Protein AF-A0A6J5JY16-F1 (afdb_monomer)

Organism: NCBI:txid95486

Sequence (143 aa):
MALQIPVASLVNTVDSRYYAPTYTNASITLDRYYPPAAKLVASRQWNWVPNNGNPASGYPISGTSQIILSQCYQDPAVATAIHDLLNSHYTSNSFASIIHGNGFDTVPSNYQIAITNDFLSNAKGFNLDIDNAAVCSGMVIGR

Secondary structure (DSSP, 8-state):
-----GGG-EEETTTTEEE---HHHHHGGGGG-----SHHHHTSGGGGS----S-SSS-SS---------S--SSHHHHHHHHHHHHHHHH-HHHHHHHHHTT--PPPHHHHHHHIIIIIS-TTS-S-STT-HHHHTT--S--

Structure (mmCIF, N/CA/C/O backbone):
data_AF-A0A6J5JY16-F1
#
_entry.id   AF-A0A6J5JY16-F1
#
loop_
_atom_site.group_PDB
_atom_site.id
_atom_site.type_symbol
_atom_site.label_atom_id
_atom_site.label_alt_id
_atom_site.label_comp_id
_atom_site.label_asym_id
_atom_site.label_entity_id
_atom_site.label_seq_id
_atom_site.pdbx_PDB_ins_code
_atom_site.Cartn_x
_atom_site.Cartn_y
_atom_site.Cartn_z
_atom_site.occupancy
_atom_site.B_iso_or_equiv
_atom_site.auth_seq_id
_atom_site.auth_comp_id
_atom_site.auth_asym_id
_atom_site.auth_atom_id
_atom_site.pdbx_PDB_model_num
ATOM 1 N N . MET A 1 1 ? 26.632 5.558 -1.164 1.00 38.88 1 MET A N 1
ATOM 2 C CA . MET A 1 1 ? 25.932 5.447 -2.460 1.00 38.88 1 MET A CA 1
ATOM 3 C C . MET A 1 1 ? 26.330 4.105 -3.058 1.00 38.88 1 MET A C 1
ATOM 5 O O . MET A 1 1 ? 27.481 3.959 -3.447 1.00 38.88 1 MET A O 1
ATOM 9 N N . ALA A 1 2 ? 25.473 3.087 -2.989 1.00 44.69 2 ALA A N 1
ATOM 10 C CA . ALA A 1 2 ? 25.788 1.793 -3.592 1.00 44.69 2 ALA A CA 1
ATOM 11 C C . ALA A 1 2 ? 25.658 1.925 -5.118 1.00 44.69 2 ALA A C 1
ATOM 13 O O . ALA A 1 2 ? 24.623 2.383 -5.600 1.00 44.69 2 ALA A O 1
ATOM 14 N N . LEU A 1 3 ? 26.706 1.573 -5.871 1.00 47.88 3 LEU A N 1
ATOM 15 C CA . LEU A 1 3 ? 26.608 1.401 -7.320 1.00 47.88 3 LEU A CA 1
ATOM 16 C C . LEU A 1 3 ? 25.649 0.235 -7.572 1.00 47.88 3 LEU A C 1
ATOM 18 O O . LEU A 1 3 ? 26.013 -0.924 -7.375 1.00 47.88 3 LEU A O 1
ATOM 22 N N . GLN A 1 4 ? 24.416 0.533 -7.970 1.00 53.53 4 GLN A N 1
ATOM 23 C CA . GLN A 1 4 ? 23.470 -0.497 -8.367 1.00 53.53 4 GLN A CA 1
ATOM 24 C C . GLN A 1 4 ? 23.946 -1.104 -9.690 1.00 53.53 4 GLN A C 1
ATOM 26 O O . GLN A 1 4 ? 23.998 -0.438 -10.722 1.00 53.53 4 GLN A O 1
ATOM 31 N N . ILE A 1 5 ? 24.393 -2.356 -9.620 1.00 48.56 5 ILE A N 1
ATOM 32 C CA . ILE A 1 5 ? 25.134 -3.012 -10.694 1.00 48.56 5 ILE A CA 1
ATOM 33 C C . ILE A 1 5 ? 24.188 -3.336 -11.872 1.00 48.56 5 ILE A C 1
ATOM 35 O O . ILE A 1 5 ? 23.134 -3.933 -11.646 1.00 48.56 5 ILE A O 1
ATOM 39 N N . PRO A 1 6 ? 24.571 -3.056 -13.136 1.00 57.03 6 PRO A N 1
ATOM 40 C CA . PRO A 1 6 ? 23.812 -3.439 -14.337 1.00 57.03 6 PRO A CA 1
ATOM 41 C C . PRO A 1 6 ? 23.611 -4.956 -14.539 1.00 57.03 6 PRO A C 1
ATOM 43 O O . PRO A 1 6 ? 22.891 -5.345 -15.456 1.00 57.03 6 PRO A O 1
ATOM 46 N N . VAL A 1 7 ? 24.193 -5.807 -13.685 1.00 63.41 7 VAL A N 1
ATOM 47 C CA . VAL A 1 7 ? 24.257 -7.280 -13.796 1.00 63.41 7 VAL A CA 1
ATOM 48 C C . VAL A 1 7 ? 22.888 -7.977 -13.736 1.00 63.41 7 VAL A C 1
ATOM 50 O O . VAL A 1 7 ? 22.783 -9.122 -14.157 1.00 63.41 7 VAL A O 1
ATOM 53 N N . ALA A 1 8 ? 21.828 -7.295 -13.297 1.00 81.31 8 ALA A N 1
ATOM 54 C CA . ALA A 1 8 ? 20.467 -7.842 -13.280 1.00 81.31 8 ALA A CA 1
ATOM 5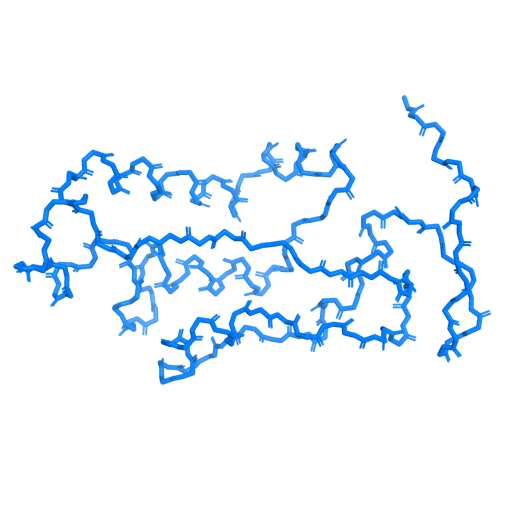5 C C . ALA A 1 8 ? 19.479 -7.070 -14.175 1.00 81.31 8 ALA A C 1
ATOM 57 O O . ALA A 1 8 ? 18.271 -7.189 -13.997 1.00 81.31 8 ALA A O 1
ATOM 58 N N . SER A 1 9 ? 19.960 -6.251 -15.118 1.00 92.00 9 SER A N 1
ATOM 59 C CA . SER A 1 9 ? 19.050 -5.545 -16.029 1.00 92.00 9 SER A CA 1
ATOM 60 C C . SER A 1 9 ? 18.369 -6.522 -16.985 1.00 92.00 9 SER A C 1
ATOM 62 O O . SER A 1 9 ? 19.029 -7.380 -17.569 1.00 92.00 9 SER A O 1
ATOM 64 N N . LEU A 1 10 ? 17.064 -6.361 -17.187 1.00 92.44 10 LEU A N 1
ATOM 65 C CA . LEU A 1 10 ? 16.272 -7.191 -18.094 1.00 92.44 10 LEU A CA 1
ATOM 66 C C . LEU A 1 10 ? 15.652 -6.336 -19.195 1.00 92.44 10 LEU A C 1
ATOM 68 O O . LEU A 1 10 ? 15.356 -5.158 -18.986 1.00 92.44 10 LEU A O 1
ATOM 72 N N . VAL A 1 11 ? 15.444 -6.942 -20.364 1.00 93.50 11 VAL A N 1
ATOM 73 C CA . VAL A 1 11 ? 14.683 -6.315 -21.445 1.00 93.50 11 VAL A CA 1
ATOM 74 C C . VAL A 1 11 ? 13.192 -6.464 -21.163 1.00 93.50 11 VAL A C 1
ATOM 76 O O . VAL A 1 11 ? 12.701 -7.572 -20.940 1.00 93.50 11 VAL A O 1
ATOM 79 N N . ASN A 1 12 ? 12.464 -5.355 -21.169 1.00 93.75 12 ASN A N 1
ATOM 80 C CA . ASN A 1 12 ? 11.016 -5.403 -21.234 1.00 93.75 12 ASN A CA 1
ATOM 81 C C . ASN A 1 12 ? 10.614 -5.685 -22.686 1.00 93.75 12 ASN A C 1
ATOM 83 O O . ASN A 1 12 ? 10.945 -4.939 -23.604 1.00 93.75 12 ASN A O 1
ATOM 87 N N . THR A 1 13 ? 9.940 -6.809 -22.908 1.00 93.56 13 THR A N 1
ATOM 88 C CA . THR A 1 13 ? 9.581 -7.282 -24.250 1.00 93.56 13 THR A CA 1
ATOM 89 C C . THR A 1 13 ? 8.454 -6.475 -24.892 1.00 93.56 13 THR A C 1
ATOM 91 O O . THR A 1 13 ? 8.275 -6.566 -26.104 1.00 93.56 13 THR A O 1
ATOM 94 N N . VAL A 1 14 ? 7.719 -5.669 -24.117 1.00 93.00 14 VAL A N 1
ATOM 95 C CA . VAL A 1 14 ? 6.630 -4.823 -24.621 1.00 93.00 14 VAL A CA 1
ATOM 96 C C . VAL A 1 14 ? 7.169 -3.548 -25.269 1.00 93.00 14 VAL A C 1
ATOM 98 O O . VAL A 1 14 ? 6.681 -3.154 -26.326 1.00 93.00 14 VAL A O 1
ATOM 101 N N . ASP A 1 15 ? 8.188 -2.918 -24.679 1.00 94.56 15 ASP A N 1
ATOM 102 C CA . ASP A 1 15 ? 8.768 -1.660 -25.179 1.00 94.56 15 ASP A CA 1
ATOM 103 C C . ASP A 1 15 ? 10.200 -1.795 -25.729 1.00 94.56 15 ASP A C 1
ATOM 105 O O . ASP A 1 15 ? 10.762 -0.825 -26.244 1.00 94.56 15 ASP A O 1
ATOM 109 N N . SER A 1 16 ? 10.777 -2.999 -25.667 1.00 94.94 16 SER A N 1
ATOM 110 C CA . SER A 1 16 ? 12.128 -3.335 -26.135 1.00 94.94 16 SER A CA 1
ATOM 111 C C . SER A 1 16 ? 13.257 -2.556 -25.444 1.00 94.94 16 SER A C 1
ATOM 113 O O . SER A 1 16 ? 14.324 -2.362 -26.035 1.00 94.94 16 SER A O 1
ATOM 115 N N . ARG A 1 17 ? 13.060 -2.103 -24.198 1.00 93.69 17 ARG A N 1
ATOM 116 C CA . ARG A 1 17 ? 14.072 -1.356 -23.428 1.00 93.69 17 ARG A CA 1
ATOM 117 C C . ARG A 1 17 ? 14.663 -2.176 -22.287 1.00 93.69 17 ARG A C 1
ATOM 119 O O . ARG A 1 17 ? 13.987 -2.986 -21.661 1.00 93.69 17 ARG A O 1
ATOM 126 N N . TYR A 1 18 ? 15.942 -1.934 -21.996 1.00 93.56 18 TYR A N 1
ATOM 127 C CA . TYR A 1 18 ? 16.604 -2.486 -20.816 1.00 93.56 18 TYR A CA 1
ATOM 128 C C . TYR A 1 18 ? 16.276 -1.660 -19.577 1.00 93.56 18 TYR A C 1
ATOM 130 O O . TYR A 1 18 ? 16.439 -0.439 -19.572 1.00 93.56 18 TYR A O 1
ATOM 138 N N . TYR A 1 19 ? 15.898 -2.351 -18.508 1.00 93.62 19 TYR A N 1
ATOM 139 C CA . TYR A 1 19 ? 15.641 -1.765 -17.202 1.00 93.62 19 TYR A CA 1
ATOM 140 C C . TYR A 1 19 ? 16.506 -2.449 -16.151 1.00 93.62 19 TYR A C 1
ATOM 142 O O . TYR A 1 19 ? 16.527 -3.674 -16.064 1.00 93.62 19 TYR A O 1
ATOM 150 N N . ALA A 1 20 ? 17.188 -1.661 -15.322 1.00 92.56 20 ALA A N 1
ATOM 151 C CA . ALA A 1 20 ? 17.785 -2.159 -14.086 1.00 92.56 20 ALA A CA 1
ATOM 152 C C . ALA A 1 20 ? 16.681 -2.420 -13.039 1.00 92.56 20 ALA A C 1
ATOM 154 O O . ALA A 1 20 ? 15.668 -1.711 -13.061 1.00 92.56 20 ALA A O 1
ATOM 155 N N . PRO A 1 21 ? 16.866 -3.361 -12.093 1.00 91.69 21 PRO A N 1
ATOM 156 C CA . PRO A 1 21 ? 15.891 -3.676 -11.043 1.00 91.69 21 PRO A CA 1
ATOM 157 C C . PRO A 1 21 ? 15.887 -2.621 -9.922 1.00 91.69 21 PRO A C 1
ATOM 159 O O . PRO A 1 21 ? 16.134 -2.920 -8.757 1.00 91.69 21 PRO A O 1
ATOM 162 N N . THR A 1 22 ? 15.695 -1.349 -10.265 1.00 92.69 22 THR A N 1
ATOM 163 C CA . THR A 1 22 ? 15.481 -0.280 -9.280 1.00 92.69 22 THR A CA 1
ATOM 164 C C . THR A 1 22 ? 14.037 -0.337 -8.789 1.00 92.69 22 THR A C 1
ATOM 166 O O . THR A 1 22 ? 13.149 -0.734 -9.548 1.00 92.69 22 THR A O 1
ATOM 169 N N . TYR A 1 23 ? 13.782 0.097 -7.550 1.00 92.12 23 TYR A N 1
ATOM 170 C CA . TYR A 1 23 ? 12.415 0.158 -7.023 1.00 92.12 23 TYR A CA 1
ATOM 171 C C . TYR A 1 23 ? 11.504 0.988 -7.942 1.00 92.12 23 TYR A C 1
ATOM 173 O O . TYR A 1 23 ? 10.419 0.536 -8.285 1.00 92.12 23 TYR A O 1
ATOM 181 N N . THR A 1 24 ? 12.006 2.120 -8.457 1.00 92.88 24 THR A N 1
ATOM 182 C CA . THR A 1 24 ? 11.284 2.986 -9.399 1.00 92.88 24 THR A CA 1
ATOM 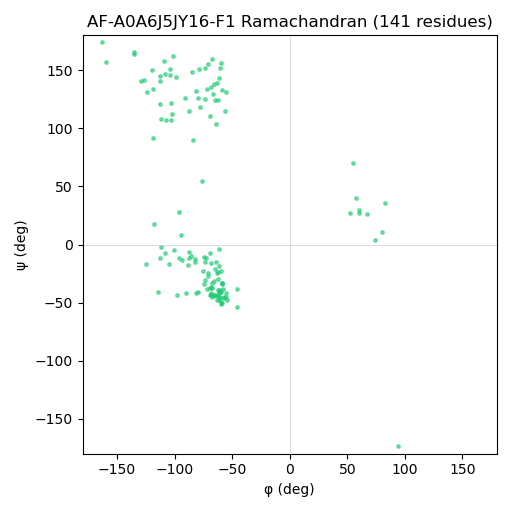183 C C . THR A 1 24 ? 10.929 2.254 -10.690 1.00 92.88 24 THR A C 1
ATOM 185 O O . THR A 1 24 ? 9.802 2.341 -11.158 1.00 92.88 24 THR A O 1
ATOM 188 N N . ASN A 1 25 ? 11.858 1.495 -11.282 1.00 93.06 25 ASN A N 1
ATOM 189 C CA . ASN A 1 25 ? 11.562 0.763 -12.515 1.00 93.06 25 ASN A CA 1
ATOM 190 C C . ASN A 1 25 ? 10.549 -0.364 -12.282 1.00 93.06 25 ASN A C 1
ATOM 192 O O . ASN A 1 25 ? 9.769 -0.667 -13.183 1.00 93.06 25 ASN A O 1
ATOM 196 N N . ALA A 1 26 ? 10.573 -0.995 -11.106 1.00 91.19 26 ALA A N 1
ATOM 197 C CA . ALA A 1 26 ? 9.651 -2.066 -10.746 1.00 91.19 26 ALA A CA 1
ATOM 198 C C . ALA A 1 26 ? 8.231 -1.550 -10.439 1.00 91.19 26 ALA A C 1
ATOM 200 O O . ALA A 1 26 ? 7.262 -2.263 -10.714 1.00 91.19 26 ALA A O 1
ATOM 201 N N . SER A 1 27 ? 8.095 -0.326 -9.917 1.00 91.62 27 SER A N 1
ATOM 202 C CA . SER A 1 27 ? 6.813 0.253 -9.495 1.00 91.62 27 SER A CA 1
ATOM 203 C C . SER A 1 27 ? 6.047 0.999 -10.591 1.00 91.62 27 SER A C 1
ATOM 205 O O . SER A 1 27 ? 4.832 1.119 -10.463 1.00 91.62 27 SER A O 1
ATOM 207 N N . ILE A 1 28 ? 6.682 1.391 -11.708 1.00 90.31 28 ILE A N 1
ATOM 208 C CA . ILE A 1 28 ? 6.032 2.078 -12.856 1.00 90.31 28 ILE A CA 1
ATOM 209 C C . ILE A 1 28 ? 4.708 1.426 -13.281 1.00 90.31 28 ILE A C 1
ATOM 211 O O . ILE A 1 28 ? 3.753 2.097 -13.668 1.00 90.31 28 ILE A O 1
ATOM 215 N N . THR A 1 29 ? 4.634 0.096 -13.247 1.00 84.69 29 THR A N 1
ATOM 216 C CA . THR A 1 29 ? 3.428 -0.615 -13.674 1.00 84.69 29 THR A CA 1
ATOM 217 C C . THR A 1 29 ? 2.250 -0.452 -12.722 1.00 84.69 29 THR A C 1
ATOM 219 O O . THR A 1 29 ? 1.111 -0.620 -13.156 1.00 84.69 29 THR A O 1
ATOM 222 N N . LEU A 1 30 ? 2.499 -0.155 -11.445 1.00 86.94 30 LEU A N 1
ATOM 223 C CA . LEU A 1 30 ? 1.468 -0.075 -10.413 1.00 86.94 30 LEU A CA 1
ATOM 224 C C . LEU A 1 30 ? 0.572 1.156 -10.594 1.00 86.94 30 LEU A C 1
ATOM 226 O O . LEU A 1 30 ? -0.610 1.081 -10.269 1.00 86.94 30 LEU A O 1
ATOM 230 N N . ASP A 1 31 ? 1.079 2.227 -11.210 1.00 82.38 31 ASP A N 1
ATOM 231 C CA . ASP A 1 31 ? 0.337 3.475 -11.456 1.00 82.38 31 ASP A CA 1
ATOM 232 C C . ASP A 1 31 ? -0.898 3.298 -12.355 1.00 82.38 31 ASP A C 1
ATOM 234 O O . ASP A 1 31 ? -1.798 4.138 -12.370 1.00 82.38 31 ASP A O 1
ATOM 238 N N . ARG A 1 32 ? -0.966 2.198 -13.114 1.00 84.44 32 ARG A N 1
ATOM 239 C CA . ARG A 1 32 ? -2.111 1.874 -13.982 1.00 84.44 32 ARG A CA 1
ATOM 240 C C . ARG A 1 32 ? -3.233 1.137 -13.255 1.00 84.44 32 ARG A C 1
ATOM 242 O O . ARG A 1 32 ? -4.302 0.946 -13.835 1.00 84.44 32 ARG A O 1
ATOM 249 N N . TYR A 1 33 ? -2.995 0.698 -12.023 1.00 89.00 33 TYR A N 1
ATOM 250 C CA . TYR A 1 33 ? -3.974 -0.025 -11.225 1.00 89.00 33 TYR A CA 1
ATOM 251 C C . TYR A 1 33 ? -4.663 0.925 -10.249 1.00 89.00 33 TYR A C 1
ATOM 253 O O . TYR A 1 33 ? -4.059 1.839 -9.686 1.00 89.00 33 TYR A O 1
ATOM 261 N N . TYR A 1 34 ? -5.948 0.675 -10.020 1.00 92.94 34 TYR A N 1
ATOM 262 C CA . TYR A 1 34 ? -6.764 1.451 -9.094 1.00 92.94 34 TYR A CA 1
ATOM 263 C C . TYR A 1 34 ? -7.156 0.594 -7.893 1.00 92.94 34 TYR A C 1
ATOM 265 O O . TYR A 1 34 ? -7.468 -0.585 -8.084 1.00 92.94 34 TYR A O 1
ATOM 273 N N . PRO A 1 35 ? -7.162 1.162 -6.675 1.00 95.19 35 PRO A N 1
ATOM 274 C CA . PRO A 1 35 ? -7.691 0.468 -5.513 1.00 95.19 35 PRO A CA 1
ATOM 275 C C . PRO A 1 35 ? -9.215 0.280 -5.638 1.00 95.19 35 PRO A C 1
ATOM 277 O O . PRO A 1 35 ? -9.876 1.014 -6.386 1.00 95.19 35 PRO A O 1
ATOM 280 N N . PRO A 1 36 ? -9.806 -0.669 -4.893 1.00 96.44 36 PRO A N 1
ATOM 281 C CA . PRO A 1 36 ? -11.254 -0.837 -4.832 1.00 96.44 36 PRO A CA 1
ATOM 282 C C . PRO A 1 36 ? -11.967 0.457 -4.419 1.00 96.44 36 PRO A C 1
ATOM 284 O O . PRO A 1 36 ? -11.615 1.081 -3.427 1.00 96.44 36 PRO A O 1
ATOM 287 N N . ALA A 1 37 ? -13.001 0.853 -5.166 1.00 94.81 37 ALA A N 1
ATOM 288 C CA . ALA A 1 37 ? -13.729 2.105 -4.919 1.00 94.81 37 ALA A CA 1
ATOM 289 C C . ALA A 1 37 ? -15.142 1.910 -4.335 1.00 94.81 37 ALA A C 1
ATOM 291 O O . ALA A 1 37 ? -15.810 2.884 -3.991 1.00 94.81 37 ALA A O 1
ATOM 292 N N . ALA A 1 38 ? -15.617 0.665 -4.244 1.00 96.94 38 ALA A N 1
ATOM 293 C CA . ALA A 1 38 ? -16.966 0.329 -3.797 1.00 96.94 38 ALA A CA 1
ATOM 294 C C . ALA A 1 38 ? -16.926 -0.739 -2.705 1.00 96.94 38 ALA A C 1
ATOM 296 O O . ALA A 1 38 ? -16.179 -1.709 -2.834 1.00 96.94 38 ALA A O 1
ATOM 297 N N . LYS A 1 39 ? -17.794 -0.612 -1.691 1.00 96.38 39 LYS A N 1
ATOM 298 C CA . LYS A 1 39 ? -17.828 -1.483 -0.504 1.00 96.38 39 LYS A CA 1
ATOM 299 C C . LYS A 1 39 ? -17.734 -2.971 -0.839 1.00 96.38 39 LYS A C 1
ATOM 301 O O . LYS A 1 39 ? -16.838 -3.648 -0.364 1.00 96.38 39 LYS A O 1
ATOM 306 N N . LEU A 1 40 ? -18.611 -3.468 -1.715 1.00 97.00 40 LEU A N 1
ATOM 307 C CA . LEU A 1 40 ? -18.651 -4.890 -2.083 1.00 97.00 40 LEU A CA 1
ATOM 308 C C . LEU A 1 40 ? -17.326 -5.395 -2.681 1.00 97.00 40 LEU A C 1
ATOM 310 O O . LEU A 1 40 ? -16.960 -6.555 -2.499 1.00 97.00 40 LEU A O 1
ATOM 314 N N . VAL A 1 41 ? -16.624 -4.531 -3.415 1.00 97.12 41 VAL A N 1
ATOM 315 C CA . VAL A 1 41 ? -15.337 -4.844 -4.043 1.00 97.12 41 VAL A CA 1
ATOM 316 C C . VAL A 1 41 ? -14.211 -4.720 -3.015 1.00 97.12 41 VAL A C 1
ATOM 318 O O . VAL A 1 41 ? -13.359 -5.601 -2.966 1.00 97.12 41 VAL A O 1
ATOM 321 N N . ALA A 1 42 ? -14.242 -3.691 -2.165 1.00 97.56 42 ALA A N 1
ATOM 322 C CA . ALA A 1 42 ? -13.267 -3.443 -1.102 1.00 97.56 42 ALA A CA 1
ATOM 323 C C . ALA A 1 42 ? -13.293 -4.516 -0.000 1.00 97.56 42 ALA A C 1
ATOM 325 O O . ALA A 1 42 ? -12.248 -4.864 0.540 1.00 97.56 42 ALA A O 1
ATOM 326 N N . SER A 1 43 ? -14.454 -5.113 0.286 1.00 97.06 43 SER A N 1
ATOM 327 C CA . SER A 1 43 ? -14.587 -6.205 1.264 1.00 97.06 43 SER A CA 1
ATOM 328 C C . SER A 1 43 ? -13.937 -7.527 0.826 1.00 97.06 43 SER A C 1
ATOM 330 O O . SER A 1 43 ? -13.901 -8.475 1.605 1.00 97.0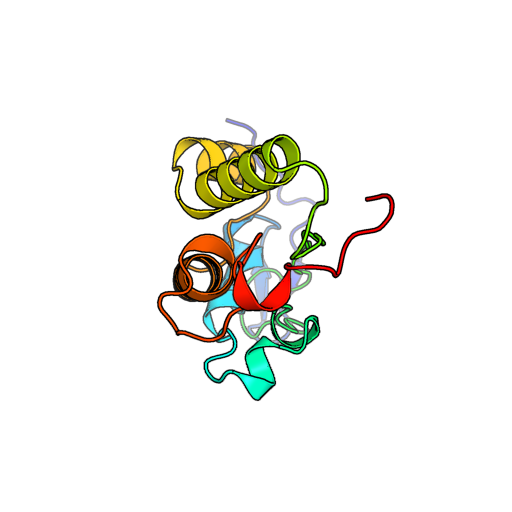6 43 SER A O 1
ATOM 332 N N . ARG A 1 44 ? -13.451 -7.630 -0.416 1.00 96.50 44 ARG A N 1
ATOM 333 C CA . ARG A 1 44 ? -12.766 -8.820 -0.937 1.00 96.50 44 ARG A CA 1
ATOM 334 C C . ARG A 1 44 ? -11.262 -8.569 -0.935 1.00 96.50 44 ARG A C 1
ATOM 336 O O . ARG A 1 44 ? -10.776 -7.756 -1.718 1.00 96.50 44 ARG A O 1
ATOM 343 N N . GLN A 1 45 ? -10.522 -9.289 -0.093 1.00 95.06 45 GLN A N 1
ATOM 344 C CA . GLN A 1 45 ? -9.104 -9.012 0.174 1.00 95.06 45 GLN A CA 1
ATOM 345 C C . GLN A 1 45 ? -8.237 -9.056 -1.093 1.00 95.06 45 GLN A C 1
ATOM 347 O O . GLN A 1 45 ? -7.358 -8.221 -1.272 1.00 95.06 45 GLN A O 1
ATOM 352 N N . TRP A 1 46 ? -8.513 -9.982 -2.014 1.00 94.31 46 TRP A N 1
ATOM 353 C CA . TRP A 1 46 ? -7.747 -10.117 -3.257 1.00 94.31 46 TRP A CA 1
ATOM 354 C C . TRP A 1 46 ? -7.874 -8.913 -4.199 1.00 94.31 46 TRP A C 1
ATOM 356 O O . TRP A 1 46 ? -6.993 -8.707 -5.026 1.00 94.31 46 TRP A O 1
ATOM 366 N N . ASN A 1 47 ? -8.920 -8.089 -4.072 1.00 95.81 47 ASN A N 1
ATOM 367 C CA . ASN A 1 47 ? -9.069 -6.887 -4.897 1.00 95.81 47 ASN A CA 1
ATOM 368 C C . ASN A 1 47 ? -8.113 -5.754 -4.485 1.00 95.81 47 ASN A C 1
ATOM 370 O O . ASN A 1 47 ? -7.989 -4.776 -5.217 1.00 95.81 47 ASN A O 1
ATOM 374 N N . TRP A 1 48 ? -7.437 -5.877 -3.339 1.00 95.62 48 TRP A N 1
ATOM 375 C CA . TRP A 1 48 ? -6.394 -4.946 -2.899 1.00 95.62 48 TRP A CA 1
ATOM 376 C C . TRP A 1 48 ? -5.003 -5.298 -3.430 1.00 95.62 48 TRP A C 1
ATOM 378 O O . TRP A 1 48 ? -4.065 -4.529 -3.234 1.00 95.62 48 TRP A O 1
ATOM 388 N N . VAL A 1 49 ? -4.857 -6.443 -4.104 1.00 93.38 49 VAL A N 1
ATOM 389 C CA . VAL A 1 49 ? -3.588 -6.888 -4.684 1.00 93.38 49 VAL A CA 1
ATOM 390 C C . VAL A 1 49 ? -3.622 -6.639 -6.195 1.00 93.38 49 VAL A C 1
ATOM 392 O O . VAL A 1 49 ? -4.325 -7.355 -6.913 1.00 93.38 49 VAL A O 1
ATOM 395 N N . PRO A 1 50 ? -2.892 -5.636 -6.717 1.00 89.06 50 PRO A N 1
ATOM 396 C CA . PRO A 1 50 ? -2.854 -5.387 -8.152 1.00 89.06 50 PRO A CA 1
ATOM 397 C C . PRO A 1 50 ? -2.161 -6.547 -8.875 1.00 89.06 50 PRO A C 1
ATOM 399 O O . PRO A 1 50 ? -1.051 -6.943 -8.521 1.00 89.06 50 PRO A O 1
ATOM 402 N N . ASN A 1 51 ? -2.807 -7.081 -9.913 1.00 81.94 51 ASN A N 1
ATOM 403 C CA . ASN A 1 51 ? -2.214 -8.098 -10.779 1.00 81.94 51 ASN A CA 1
ATOM 404 C C . ASN A 1 51 ? -1.350 -7.427 -11.854 1.00 81.94 51 ASN A C 1
ATOM 406 O O . ASN A 1 51 ? -1.840 -7.091 -12.933 1.00 81.94 51 ASN A O 1
ATOM 410 N N . ASN A 1 52 ? -0.075 -7.224 -11.540 1.00 75.25 52 ASN A N 1
ATOM 411 C CA . ASN A 1 52 ? 0.883 -6.456 -12.332 1.00 75.25 52 ASN A CA 1
ATOM 412 C C . ASN A 1 52 ? 1.766 -7.301 -13.272 1.00 75.25 52 ASN A C 1
ATOM 414 O O . ASN A 1 52 ? 2.895 -6.918 -13.575 1.00 75.25 52 ASN A O 1
ATOM 418 N N . GLY A 1 53 ? 1.270 -8.452 -13.734 1.00 73.06 53 GLY A N 1
ATOM 419 C CA . GLY A 1 53 ? 1.987 -9.271 -14.713 1.00 73.06 53 GLY A CA 1
ATOM 420 C C . GLY A 1 53 ? 2.188 -8.546 -16.052 1.00 73.06 53 GLY A C 1
ATOM 421 O O . GLY A 1 53 ? 1.266 -7.911 -16.555 1.00 73.06 53 GLY A O 1
ATOM 422 N N . ASN A 1 54 ? 3.378 -8.691 -16.649 1.00 78.94 54 ASN A N 1
ATOM 423 C CA . ASN A 1 54 ? 3.760 -8.150 -17.964 1.00 78.94 54 ASN A CA 1
ATOM 424 C C . ASN A 1 54 ? 3.567 -6.626 -18.105 1.00 78.94 54 ASN A C 1
ATOM 426 O O . ASN A 1 54 ? 2.697 -6.167 -18.855 1.00 78.94 54 ASN A O 1
ATOM 430 N N . PRO A 1 55 ? 4.387 -5.820 -17.412 1.00 88.62 55 PRO A N 1
ATOM 431 C CA . PRO A 1 55 ? 4.260 -4.371 -17.442 1.00 88.62 55 PRO A CA 1
ATOM 432 C C . PRO A 1 55 ? 4.567 -3.813 -18.838 1.00 88.62 55 PRO A C 1
ATOM 434 O O . PRO A 1 55 ? 5.543 -4.205 -19.472 1.00 88.62 55 PRO A O 1
ATOM 437 N N . ALA A 1 56 ? 3.777 -2.844 -19.312 1.00 91.00 56 ALA A N 1
ATOM 438 C CA . ALA A 1 56 ? 3.986 -2.246 -20.639 1.00 91.00 56 ALA A CA 1
ATOM 439 C C . ALA A 1 56 ? 5.268 -1.398 -20.755 1.00 91.00 56 ALA A C 1
ATOM 441 O O . ALA A 1 56 ? 5.668 -1.040 -21.857 1.00 91.00 56 ALA A O 1
ATOM 442 N N . SER A 1 57 ? 5.854 -1.031 -19.616 1.00 92.94 57 SER A N 1
ATOM 443 C CA . SER A 1 57 ? 7.124 -0.319 -19.481 1.00 92.94 57 SER A CA 1
ATOM 444 C C . SER A 1 57 ? 7.672 -0.532 -18.072 1.00 92.94 57 SER A C 1
ATOM 446 O O . SER A 1 57 ? 6.894 -0.772 -17.145 1.00 92.94 57 SER A O 1
ATOM 448 N N . GLY A 1 58 ? 8.980 -0.372 -17.886 1.00 92.44 58 GLY A N 1
ATOM 449 C CA . GLY A 1 58 ? 9.638 -0.607 -16.598 1.00 92.44 58 GLY A CA 1
ATOM 450 C C . GLY A 1 58 ? 10.208 -2.018 -16.478 1.00 92.44 58 GLY A C 1
ATOM 451 O O . GLY A 1 58 ? 10.218 -2.788 -17.441 1.00 92.44 58 GLY A O 1
ATOM 452 N N . TYR A 1 59 ? 10.709 -2.354 -15.291 1.00 92.94 59 TYR A N 1
ATOM 453 C CA . TYR A 1 59 ? 11.372 -3.631 -15.050 1.00 92.94 59 TYR A CA 1
ATOM 454 C C . TYR A 1 59 ? 10.374 -4.796 -15.202 1.00 92.94 59 TYR A C 1
ATOM 456 O O . TYR A 1 59 ? 9.342 -4.792 -14.533 1.00 92.94 59 TYR A O 1
ATOM 464 N N . PRO A 1 60 ? 10.650 -5.795 -16.065 1.00 91.88 60 PRO A N 1
ATOM 465 C CA . PRO A 1 60 ? 9.652 -6.781 -16.494 1.00 91.88 60 PRO A CA 1
ATOM 466 C C . PRO A 1 60 ? 9.274 -7.822 -15.432 1.00 91.88 60 PRO A C 1
ATOM 468 O O . PRO A 1 60 ? 8.309 -8.557 -15.625 1.00 91.88 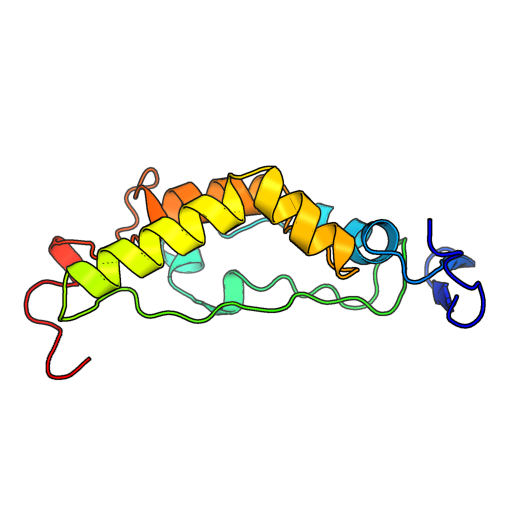60 PRO A O 1
ATOM 471 N N . ILE A 1 61 ? 10.017 -7.904 -14.325 1.00 90.00 61 ILE A N 1
ATOM 472 C CA . ILE A 1 61 ? 9.731 -8.809 -13.208 1.00 90.00 61 ILE A CA 1
ATOM 473 C C . ILE A 1 61 ? 9.485 -7.967 -11.960 1.00 90.00 61 ILE A C 1
ATOM 475 O O . ILE A 1 61 ? 10.416 -7.635 -11.229 1.00 90.00 61 ILE A O 1
ATOM 479 N N . SER A 1 62 ? 8.230 -7.611 -11.712 1.00 88.75 62 SER A N 1
ATOM 480 C CA . SER A 1 62 ? 7.832 -6.861 -10.523 1.00 88.75 62 SER A CA 1
ATOM 481 C C . SER A 1 62 ? 6.573 -7.441 -9.893 1.00 88.75 62 SER A C 1
ATOM 483 O O . SER A 1 62 ? 5.839 -8.215 -10.507 1.00 88.75 62 SER A O 1
ATOM 485 N N . GLY A 1 63 ? 6.311 -7.067 -8.647 1.00 89.50 63 GLY A N 1
ATOM 486 C CA . GLY A 1 63 ? 5.183 -7.550 -7.863 1.00 89.50 63 GLY A CA 1
ATOM 487 C C . GLY A 1 63 ? 4.921 -6.645 -6.671 1.00 89.50 63 GLY A C 1
ATOM 488 O O . GLY A 1 63 ? 5.696 -5.731 -6.389 1.00 89.50 63 GLY A O 1
ATOM 489 N N . THR A 1 64 ? 3.844 -6.932 -5.951 1.00 91.81 64 THR A N 1
ATOM 490 C CA . THR A 1 64 ? 3.614 -6.366 -4.619 1.00 91.81 64 THR A CA 1
ATOM 491 C C . THR A 1 64 ? 3.895 -7.422 -3.554 1.00 91.81 64 THR A C 1
ATOM 493 O O . THR A 1 64 ? 3.729 -8.618 -3.799 1.00 91.81 64 THR A O 1
ATOM 496 N N . SER A 1 65 ? 4.308 -6.974 -2.370 1.00 93.12 65 SER A N 1
ATOM 497 C CA . SER A 1 65 ? 4.286 -7.771 -1.140 1.00 93.12 65 SER A CA 1
ATOM 498 C C . SER A 1 65 ? 3.114 -7.305 -0.282 1.00 93.12 65 SER A C 1
ATOM 500 O O . SER A 1 65 ? 2.769 -6.122 -0.303 1.00 93.12 65 SER A O 1
ATOM 502 N N . GLN A 1 66 ? 2.487 -8.220 0.453 1.00 94.62 66 GLN A N 1
ATOM 503 C CA . GLN A 1 66 ? 1.238 -7.956 1.165 1.00 94.62 66 GLN A CA 1
ATOM 504 C C . GLN A 1 66 ? 1.450 -7.990 2.677 1.00 94.62 66 GLN A C 1
ATOM 506 O O . GLN A 1 66 ? 2.210 -8.803 3.198 1.00 94.62 66 GLN A O 1
ATOM 511 N N . ILE A 1 67 ? 0.716 -7.128 3.375 1.00 95.75 67 ILE A N 1
ATOM 512 C CA . ILE A 1 67 ? 0.535 -7.179 4.824 1.00 95.75 67 ILE A CA 1
ATOM 513 C C . ILE A 1 67 ? -0.862 -7.757 5.065 1.00 95.75 67 ILE A C 1
ATOM 515 O O . ILE A 1 67 ? -1.847 -7.224 4.559 1.00 95.75 67 ILE A O 1
ATOM 519 N N . ILE A 1 68 ? -0.947 -8.867 5.800 1.00 96.06 68 ILE A N 1
ATOM 520 C CA . ILE A 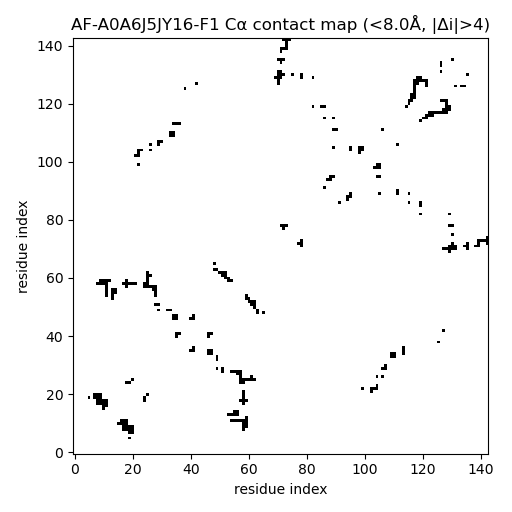1 68 ? -2.214 -9.541 6.111 1.00 96.06 68 ILE A CA 1
ATOM 521 C C . ILE A 1 68 ? -2.464 -9.410 7.610 1.00 96.06 68 ILE A C 1
ATOM 523 O O . ILE A 1 68 ? -1.645 -9.846 8.417 1.00 96.06 68 ILE A O 1
ATOM 527 N N . LEU A 1 69 ? -3.593 -8.803 7.968 1.00 95.62 69 LEU A N 1
ATOM 528 C CA . LEU A 1 69 ? -3.955 -8.460 9.343 1.00 95.62 69 LEU A CA 1
ATOM 529 C C . LEU A 1 69 ? -5.414 -8.824 9.628 1.00 95.62 69 LEU A C 1
ATOM 531 O O . LEU A 1 69 ? -6.195 -9.091 8.712 1.00 95.62 69 LEU A O 1
ATOM 535 N N . SER A 1 70 ? -5.767 -8.840 10.912 1.00 95.12 70 SER A N 1
ATOM 536 C CA . SER A 1 70 ? -7.161 -8.932 11.343 1.00 95.12 70 SER A CA 1
ATOM 537 C C . SER A 1 70 ? -7.782 -7.538 11.362 1.00 95.12 70 SER A C 1
ATOM 539 O O . SER A 1 70 ? -7.099 -6.562 11.655 1.00 95.12 70 SER A O 1
ATOM 541 N N . GLN A 1 71 ? -9.085 -7.446 11.098 1.00 95.62 71 GLN A N 1
ATOM 542 C CA . GLN A 1 71 ? -9.835 -6.223 11.384 1.00 95.62 71 GLN A CA 1
ATOM 543 C C . GLN A 1 71 ? -10.091 -6.074 12.890 1.00 95.62 71 GLN A C 1
ATOM 545 O O . GLN A 1 71 ? -10.096 -4.965 13.404 1.00 95.62 71 GLN A O 1
ATOM 550 N N . CYS A 1 72 ? -10.284 -7.190 13.596 1.00 95.06 72 CYS A N 1
ATOM 551 C CA . CYS A 1 72 ? -10.678 -7.205 15.001 1.00 95.06 72 CYS A CA 1
ATOM 552 C C . CYS A 1 72 ? -9.613 -7.894 15.852 1.00 95.06 72 CYS A C 1
ATOM 554 O O . CYS A 1 72 ? -9.154 -8.990 15.507 1.00 95.06 72 CYS A O 1
ATOM 556 N N . TYR A 1 73 ? -9.269 -7.264 16.969 1.00 93.12 73 TYR A N 1
ATOM 557 C CA . TYR A 1 73 ? -8.351 -7.779 17.980 1.00 93.12 73 TYR A CA 1
ATOM 558 C C . TYR A 1 73 ? -9.057 -7.738 19.336 1.00 93.12 73 TYR A C 1
ATOM 560 O O . TYR A 1 73 ? -9.815 -6.811 19.608 1.00 93.12 73 TYR A O 1
ATOM 568 N N . GLN A 1 74 ? -8.848 -8.750 20.175 1.00 90.88 74 GLN A N 1
ATOM 569 C CA . GLN A 1 74 ? -9.458 -8.824 21.503 1.00 90.88 74 GLN A CA 1
ATOM 570 C C . GLN A 1 74 ? -8.817 -7.810 22.446 1.00 90.88 74 GLN A C 1
ATOM 572 O O . GLN A 1 74 ? -9.501 -7.224 23.283 1.00 90.88 74 GLN A O 1
ATOM 577 N N . ASP A 1 75 ? -7.5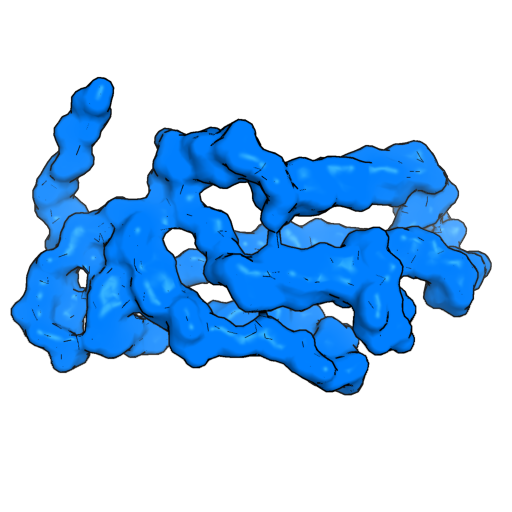00 -7.642 22.328 1.00 92.31 75 ASP A N 1
ATOM 578 C CA . ASP A 1 75 ? -6.751 -6.657 23.090 1.00 92.31 75 ASP A CA 1
ATOM 579 C C . ASP A 1 75 ? -6.748 -5.306 22.346 1.00 92.31 75 ASP A C 1
ATOM 581 O O . ASP A 1 75 ? -6.142 -5.199 21.270 1.00 92.31 75 ASP A O 1
ATOM 585 N N . PRO A 1 76 ? -7.374 -4.254 22.906 1.00 90.62 76 PRO A N 1
ATOM 586 C CA . PRO A 1 76 ? -7.399 -2.933 22.282 1.00 90.62 76 PRO A CA 1
ATOM 587 C C . PRO A 1 76 ? -6.002 -2.303 22.157 1.00 90.62 76 PRO A C 1
ATOM 589 O O . PRO A 1 76 ? -5.771 -1.483 21.262 1.00 90.62 76 PRO A O 1
ATOM 592 N N . ALA A 1 77 ? -5.039 -2.688 23.003 1.00 95.81 77 ALA A N 1
ATOM 593 C CA . ALA A 1 77 ? -3.657 -2.231 22.870 1.00 95.81 77 ALA A CA 1
ATOM 594 C C . ALA A 1 77 ? -3.000 -2.797 21.602 1.00 95.81 77 ALA A C 1
ATOM 596 O O . ALA A 1 77 ? -2.260 -2.086 20.920 1.00 95.81 77 ALA A O 1
ATOM 597 N N . VAL A 1 78 ? -3.310 -4.049 21.243 1.00 96.38 78 VAL A N 1
ATOM 598 C CA . VAL A 1 78 ? -2.845 -4.659 19.988 1.00 96.38 78 VAL A CA 1
ATOM 599 C C . VAL A 1 78 ? -3.504 -3.979 18.791 1.00 96.38 78 VAL A C 1
ATOM 601 O O . VAL A 1 78 ? -2.799 -3.627 17.846 1.00 96.38 78 VAL A O 1
ATOM 604 N N . ALA A 1 79 ? -4.818 -3.732 18.843 1.00 95.62 79 ALA A N 1
ATOM 605 C CA . ALA A 1 79 ? -5.522 -2.993 17.792 1.00 95.62 79 ALA A CA 1
ATOM 606 C C . ALA A 1 79 ? -4.867 -1.627 17.527 1.00 95.62 79 ALA A C 1
ATOM 608 O O . ALA A 1 79 ? -4.553 -1.299 16.382 1.00 95.62 79 ALA A O 1
ATOM 609 N N . THR A 1 80 ? -4.584 -0.881 18.600 1.00 97.38 80 THR A N 1
ATOM 610 C CA . THR A 1 80 ? -3.933 0.437 18.537 1.00 97.38 80 THR A CA 1
ATOM 611 C C . THR A 1 80 ? -2.536 0.336 17.927 1.00 97.38 80 THR A C 1
ATOM 613 O O . THR A 1 80 ? -2.219 1.062 16.991 1.00 97.38 80 THR A O 1
ATOM 616 N N . ALA A 1 81 ? -1.711 -0.609 18.384 1.00 98.25 81 ALA A N 1
ATOM 617 C CA . ALA A 1 81 ? -0.352 -0.773 17.872 1.00 98.25 81 ALA A CA 1
ATOM 618 C C . ALA A 1 81 ? -0.315 -1.137 16.375 1.00 98.25 81 ALA A C 1
ATOM 620 O O . ALA A 1 81 ? 0.542 -0.646 15.636 1.00 98.25 81 ALA A O 1
ATOM 621 N N . ILE A 1 82 ? -1.239 -1.988 15.913 1.00 98.00 82 ILE A N 1
ATOM 622 C CA . ILE A 1 82 ? -1.355 -2.344 14.492 1.00 98.00 82 ILE A CA 1
ATOM 623 C C . ILE A 1 82 ? -1.843 -1.15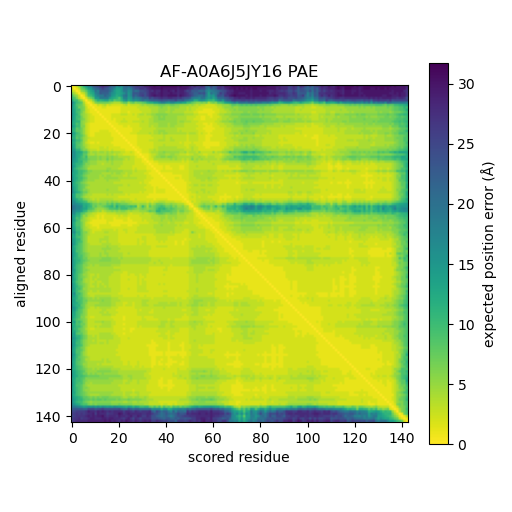1 13.668 1.00 98.00 82 ILE A C 1
ATOM 625 O O . ILE A 1 82 ? -1.309 -0.903 12.584 1.00 98.00 82 ILE A O 1
ATOM 629 N N . HIS A 1 83 ? -2.818 -0.401 14.181 1.00 97.81 83 HIS A N 1
ATOM 630 C CA . HIS A 1 83 ? -3.298 0.820 13.538 1.00 97.81 83 HIS A CA 1
ATOM 631 C C . HIS A 1 83 ? -2.166 1.843 13.376 1.00 97.81 83 HIS A C 1
ATOM 633 O O . HIS A 1 83 ? -1.896 2.275 12.255 1.00 97.81 83 HIS A O 1
ATOM 639 N N . ASP A 1 84 ? -1.419 2.125 14.445 1.00 98.00 84 ASP A N 1
ATOM 640 C CA . ASP A 1 84 ? -0.293 3.066 14.440 1.00 98.00 84 ASP A CA 1
ATOM 641 C C . ASP A 1 84 ? 0.832 2.635 13.490 1.00 98.00 84 ASP A C 1
ATOM 643 O O . ASP A 1 84 ? 1.411 3.468 12.776 1.00 98.00 84 ASP A O 1
ATOM 647 N N . LEU A 1 85 ? 1.134 1.331 13.447 1.00 96.94 85 LEU A N 1
ATOM 648 C CA . LEU A 1 85 ? 2.094 0.758 12.505 1.00 96.94 85 LEU A CA 1
ATOM 649 C C . LEU A 1 85 ? 1.666 1.024 11.061 1.00 96.94 85 LEU A C 1
ATOM 651 O O . LEU A 1 85 ? 2.473 1.518 10.272 1.00 96.94 85 LEU A O 1
ATOM 655 N N . LEU A 1 86 ? 0.419 0.700 10.706 1.00 97.69 86 LEU A N 1
ATOM 656 C CA . LEU A 1 86 ? -0.085 0.909 9.349 1.00 97.69 86 LEU A CA 1
ATOM 657 C C . LEU A 1 86 ? -0.156 2.395 9.002 1.00 97.69 86 LEU A C 1
ATOM 659 O O . LEU A 1 86 ? 0.272 2.788 7.918 1.00 97.69 86 LEU A O 1
ATOM 663 N N . ASN A 1 87 ? -0.636 3.231 9.922 1.00 97.56 87 ASN A N 1
ATOM 664 C CA . ASN A 1 87 ? -0.674 4.673 9.727 1.00 97.56 87 ASN A CA 1
ATOM 665 C C . ASN A 1 87 ? 0.733 5.218 9.445 1.00 97.56 87 ASN A C 1
ATOM 667 O O . ASN A 1 87 ? 0.934 5.934 8.465 1.00 97.56 87 ASN A O 1
ATOM 671 N N . SER A 1 88 ? 1.735 4.804 10.224 1.00 97.56 88 SER A N 1
ATOM 672 C CA . SER A 1 88 ? 3.135 5.172 9.982 1.00 97.56 88 SER A CA 1
ATOM 673 C C . SER A 1 88 ? 3.646 4.640 8.640 1.00 97.56 88 SER A C 1
ATOM 675 O O . SER A 1 88 ? 4.278 5.383 7.891 1.00 97.56 88 SER A O 1
ATOM 677 N N . HIS A 1 89 ? 3.340 3.385 8.304 1.00 97.12 89 HIS A N 1
ATOM 678 C CA . HIS A 1 89 ? 3.760 2.744 7.058 1.00 97.12 89 HIS A CA 1
ATOM 679 C C . HIS A 1 89 ? 3.234 3.468 5.807 1.00 97.12 89 HIS A C 1
ATOM 681 O O . HIS A 1 89 ? 3.974 3.600 4.834 1.00 97.12 89 HIS A O 1
ATOM 687 N N . TYR A 1 90 ? 1.991 3.963 5.834 1.00 96.69 90 TYR A N 1
ATOM 688 C CA . TYR A 1 90 ? 1.353 4.604 4.677 1.00 96.69 90 TYR A CA 1
ATOM 689 C C . TYR A 1 9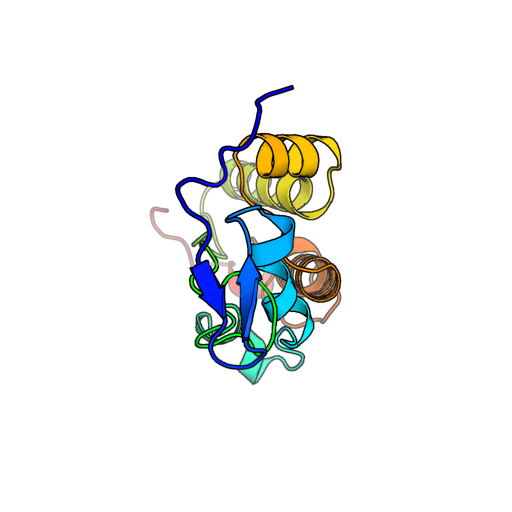0 ? 1.444 6.135 4.651 1.00 96.69 90 TYR A C 1
ATOM 691 O O . TYR A 1 90 ? 1.133 6.720 3.617 1.00 96.69 90 TYR A O 1
ATOM 699 N N . THR A 1 91 ? 1.852 6.799 5.740 1.00 95.50 91 THR A N 1
ATOM 700 C CA . THR A 1 91 ? 1.859 8.279 5.808 1.00 95.50 91 THR A CA 1
ATOM 701 C C . THR A 1 91 ? 3.210 8.897 6.170 1.00 95.50 91 THR A C 1
ATOM 703 O O . THR A 1 91 ? 3.418 10.088 5.931 1.00 95.50 91 THR A O 1
ATOM 706 N N . SER A 1 92 ? 4.155 8.126 6.723 1.00 96.88 92 SER A N 1
ATOM 707 C CA . SER A 1 92 ? 5.437 8.668 7.177 1.00 96.88 92 SER A CA 1
ATOM 708 C C . SER A 1 92 ? 6.519 8.637 6.097 1.00 96.88 92 SER A C 1
ATOM 710 O O . SER A 1 92 ? 6.920 7.580 5.606 1.00 96.88 92 SER A O 1
ATOM 712 N N . ASN A 1 93 ? 7.121 9.800 5.839 1.00 96.31 93 ASN A N 1
ATOM 713 C CA . ASN A 1 93 ? 8.284 9.923 4.956 1.00 96.31 93 ASN A CA 1
ATOM 714 C C . ASN A 1 93 ? 9.509 9.142 5.461 1.00 96.31 93 ASN A C 1
ATOM 716 O O . ASN A 1 93 ? 10.321 8.686 4.655 1.00 96.31 93 ASN A O 1
ATOM 720 N N . SER A 1 94 ? 9.670 8.974 6.781 1.00 96.81 94 SER A N 1
ATOM 721 C CA . SER A 1 94 ? 10.797 8.202 7.320 1.00 96.81 94 SER A CA 1
ATOM 722 C C . SER A 1 94 ? 10.653 6.710 7.016 1.00 96.81 94 SER A C 1
ATOM 724 O O . SER A 1 94 ? 11.640 6.066 6.668 1.00 96.81 94 SER A O 1
ATOM 726 N N . PHE A 1 95 ? 9.427 6.178 7.057 1.00 96.19 95 PHE A N 1
ATOM 727 C CA . PHE A 1 95 ? 9.141 4.797 6.667 1.00 96.19 95 PHE A CA 1
ATOM 728 C C . PHE A 1 95 ? 9.314 4.592 5.163 1.00 96.19 95 PHE A C 1
ATOM 730 O O . PHE A 1 95 ? 9.969 3.629 4.768 1.00 96.19 95 PHE A O 1
ATOM 737 N N . ALA A 1 96 ? 8.820 5.518 4.333 1.00 96.31 96 ALA A N 1
ATOM 738 C CA . ALA A 1 96 ? 9.044 5.475 2.886 1.00 96.31 96 ALA A CA 1
ATOM 739 C C . ALA A 1 96 ? 10.545 5.417 2.548 1.00 96.31 96 ALA A C 1
ATOM 741 O O . ALA A 1 96 ? 10.977 4.559 1.784 1.00 96.31 96 ALA A O 1
ATOM 742 N N . SER A 1 97 ? 11.360 6.246 3.210 1.00 96.75 97 SER A N 1
ATOM 743 C CA . SER A 1 97 ? 12.820 6.239 3.047 1.00 96.75 97 SER A CA 1
ATOM 744 C C . SER A 1 97 ? 13.460 4.893 3.419 1.00 96.75 97 SER A C 1
ATOM 746 O O . SER A 1 97 ? 14.338 4.405 2.708 1.00 96.75 97 SER A O 1
ATOM 748 N N . ILE A 1 98 ? 12.998 4.247 4.496 1.00 96.38 98 ILE A N 1
ATOM 749 C CA . ILE A 1 98 ? 13.466 2.905 4.881 1.00 96.38 98 ILE A CA 1
ATOM 750 C C . ILE A 1 98 ? 13.082 1.869 3.815 1.00 96.38 98 ILE A C 1
ATOM 752 O O . ILE A 1 98 ? 13.918 1.042 3.448 1.00 96.38 98 ILE A O 1
ATOM 756 N N . ILE A 1 99 ? 11.854 1.915 3.293 1.00 96.31 99 ILE A N 1
ATOM 757 C CA . ILE A 1 99 ? 11.370 1.016 2.229 1.00 96.31 99 ILE A CA 1
ATOM 758 C C . ILE A 1 99 ? 12.246 1.164 0.974 1.00 96.31 99 ILE A C 1
ATOM 760 O O . ILE A 1 99 ? 12.795 0.168 0.492 1.00 96.31 99 ILE A O 1
ATOM 764 N N . HIS A 1 100 ? 12.478 2.403 0.524 1.00 95.56 100 HIS A N 1
ATOM 765 C CA . HIS A 1 100 ? 13.361 2.714 -0.609 1.00 95.56 100 HIS A CA 1
ATOM 766 C C . HIS A 1 100 ? 14.803 2.269 -0.365 1.00 95.56 100 HIS A C 1
ATOM 768 O O . HIS A 1 100 ? 15.436 1.695 -1.253 1.00 95.56 100 HIS A O 1
ATOM 774 N N . GLY A 1 101 ? 15.316 2.470 0.851 1.00 95.00 101 GLY A N 1
ATOM 775 C CA . GLY A 1 101 ? 16.648 2.024 1.262 1.00 95.00 101 GLY A CA 1
ATOM 776 C C . GLY A 1 101 ? 16.833 0.503 1.228 1.00 95.00 101 GLY A C 1
ATOM 777 O O . GLY A 1 101 ? 17.959 0.035 1.069 1.00 95.00 101 GLY A O 1
ATOM 778 N N . ASN A 1 102 ? 15.741 -0.262 1.314 1.00 94.00 102 ASN A N 1
ATOM 779 C CA . ASN A 1 102 ? 15.725 -1.722 1.186 1.00 94.00 102 ASN A CA 1
ATOM 780 C C . ASN A 1 102 ? 15.412 -2.208 -0.244 1.00 94.00 102 ASN A C 1
ATOM 782 O O . ASN A 1 102 ? 15.241 -3.406 -0.458 1.00 94.00 102 ASN A O 1
ATOM 786 N N . GLY A 1 103 ? 15.352 -1.308 -1.232 1.00 91.81 103 GLY A N 1
ATOM 787 C CA . GLY A 1 103 ? 15.124 -1.663 -2.636 1.00 91.81 103 GLY A CA 1
ATOM 788 C C . GLY A 1 103 ? 13.663 -1.937 -3.003 1.00 91.81 103 GLY A C 1
ATOM 789 O O . GLY A 1 103 ? 13.400 -2.406 -4.109 1.00 91.81 103 GLY A O 1
ATOM 790 N N . PHE A 1 104 ? 12.722 -1.621 -2.113 1.00 94.25 104 PHE A N 1
ATOM 791 C CA . PHE A 1 104 ? 11.285 -1.668 -2.379 1.00 94.25 104 PHE A CA 1
ATOM 792 C C . PHE A 1 104 ? 10.745 -0.266 -2.649 1.00 94.25 104 PHE A C 1
ATOM 794 O O . PHE A 1 104 ? 11.378 0.723 -2.298 1.00 94.25 104 PHE A O 1
ATOM 801 N N . ASP A 1 105 ? 9.565 -0.178 -3.255 1.00 94.75 105 ASP A N 1
ATOM 802 C CA . ASP A 1 105 ? 8.815 1.073 -3.345 1.00 94.75 105 ASP A CA 1
ATOM 803 C C . ASP A 1 105 ? 7.577 1.007 -2.449 1.00 94.75 105 ASP A C 1
ATOM 805 O O . ASP A 1 105 ? 7.083 -0.075 -2.116 1.00 94.75 105 ASP A O 1
ATOM 809 N N . THR A 1 106 ? 7.062 2.171 -2.073 1.00 94.50 106 THR A N 1
ATOM 810 C CA . THR A 1 106 ? 5.728 2.282 -1.483 1.00 94.50 106 THR A CA 1
ATOM 811 C C . THR A 1 106 ? 4.664 2.016 -2.547 1.00 94.50 106 THR A C 1
ATOM 813 O O . THR A 1 106 ? 4.892 2.239 -3.736 1.00 94.50 106 THR A O 1
ATOM 816 N N . VAL A 1 107 ? 3.469 1.581 -2.137 1.00 93.44 107 VAL A N 1
ATOM 817 C CA . VAL A 1 107 ? 2.324 1.537 -3.063 1.00 93.44 107 VAL A CA 1
ATOM 818 C C . VAL A 1 107 ? 2.004 2.947 -3.584 1.00 93.44 107 VAL A C 1
ATOM 820 O O . VAL A 1 107 ? 2.257 3.916 -2.862 1.00 93.44 107 VAL A O 1
ATOM 823 N N . PRO A 1 108 ? 1.428 3.101 -4.792 1.00 92.44 108 PRO A N 1
ATOM 824 C CA . PRO A 1 108 ? 1.127 4.421 -5.339 1.00 92.44 108 PRO A CA 1
ATOM 825 C C . PRO A 1 108 ? 0.174 5.232 -4.447 1.00 92.44 108 PRO A C 1
ATOM 827 O O . PRO A 1 108 ? -0.602 4.681 -3.660 1.00 92.44 108 PRO A O 1
ATOM 830 N N . SER A 1 109 ? 0.209 6.560 -4.571 1.00 93.81 109 SER A N 1
ATOM 831 C CA . SER A 1 109 ? -0.511 7.472 -3.667 1.00 93.81 109 SER A CA 1
ATOM 832 C C . SER A 1 109 ? -2.027 7.239 -3.634 1.00 93.81 109 SER A C 1
ATOM 834 O O . SER A 1 109 ? -2.645 7.365 -2.579 1.00 93.81 109 SER A O 1
ATOM 836 N N . ASN A 1 110 ? -2.636 6.829 -4.752 1.00 94.69 110 ASN A N 1
ATOM 837 C CA . ASN A 1 110 ? -4.054 6.462 -4.802 1.00 94.69 110 ASN A CA 1
ATOM 838 C C . ASN A 1 110 ? -4.376 5.260 -3.891 1.00 94.69 110 ASN A C 1
ATOM 840 O O . ASN A 1 110 ? -5.399 5.281 -3.206 1.00 94.69 110 ASN A O 1
ATOM 844 N N . TYR A 1 111 ? -3.499 4.253 -3.830 1.00 95.75 111 TYR A N 1
ATOM 845 C CA . TYR A 1 111 ? -3.611 3.124 -2.908 1.00 95.75 111 TYR A CA 1
ATOM 846 C C . TYR A 1 111 ? -3.378 3.553 -1.461 1.00 95.75 111 TYR A C 1
ATOM 848 O O . TYR A 1 111 ? -4.170 3.165 -0.609 1.00 95.75 111 TYR A O 1
ATOM 856 N N . GLN A 1 112 ? -2.370 4.385 -1.172 1.00 96.12 112 GLN A N 1
ATOM 857 C CA . GLN A 1 112 ? -2.137 4.891 0.194 1.00 96.12 112 GLN A CA 1
ATOM 858 C C . GLN A 1 112 ? -3.379 5.618 0.737 1.00 96.12 112 GLN A C 1
ATOM 860 O O . GLN A 1 112 ? -3.826 5.353 1.855 1.00 96.12 112 GLN A O 1
ATOM 865 N N . ILE A 1 113 ? -3.991 6.473 -0.092 1.00 96.56 113 ILE A N 1
ATOM 866 C CA . ILE A 1 113 ? -5.226 7.196 0.238 1.00 96.56 113 ILE A CA 1
ATOM 867 C C . ILE A 1 113 ? -6.389 6.225 0.468 1.00 96.56 113 ILE A C 1
ATOM 869 O O . ILE A 1 113 ? -7.113 6.362 1.452 1.00 96.56 113 ILE A O 1
ATOM 873 N N . ALA A 1 114 ? -6.595 5.253 -0.425 1.00 97.38 114 ALA A N 1
ATOM 874 C CA . ALA A 1 114 ? -7.687 4.291 -0.290 1.00 97.38 114 ALA A CA 1
ATOM 875 C C . ALA A 1 114 ? -7.528 3.404 0.952 1.00 97.38 114 ALA A C 1
ATOM 877 O O . ALA A 1 114 ? -8.480 3.248 1.707 1.00 97.38 114 ALA A O 1
ATOM 878 N N . ILE A 1 115 ? -6.320 2.899 1.208 1.00 97.44 115 ILE A N 1
ATOM 879 C CA . ILE A 1 115 ? -6.012 2.079 2.384 1.00 97.44 115 ILE A CA 1
ATOM 880 C C . ILE A 1 115 ? -6.266 2.870 3.668 1.00 97.44 115 ILE A C 1
ATOM 882 O O . ILE A 1 115 ? -6.930 2.376 4.575 1.00 97.44 115 ILE A O 1
ATOM 886 N N . THR A 1 116 ? -5.797 4.118 3.728 1.00 97.62 116 THR A N 1
ATOM 887 C CA . THR A 1 116 ? -6.012 4.983 4.896 1.00 97.62 116 THR A CA 1
ATOM 888 C C . THR A 1 116 ? -7.501 5.248 5.124 1.00 97.62 116 THR A C 1
ATOM 890 O O . THR A 1 116 ? -7.984 5.166 6.251 1.00 97.62 116 THR A O 1
ATOM 893 N N . ASN A 1 117 ? -8.251 5.520 4.056 1.00 97.75 117 ASN A N 1
ATOM 894 C CA . ASN A 1 117 ? -9.682 5.795 4.149 1.00 97.75 117 ASN A CA 1
ATOM 895 C C . ASN A 1 117 ? -10.517 4.574 4.548 1.00 97.75 117 ASN A C 1
ATOM 897 O O . ASN A 1 117 ? -11.502 4.732 5.268 1.00 97.75 117 ASN A O 1
ATOM 901 N N . ASP A 1 118 ? -10.151 3.385 4.081 1.00 97.69 118 ASP A N 1
ATOM 902 C CA . ASP A 1 118 ? -10.961 2.184 4.279 1.00 97.69 118 ASP A CA 1
ATOM 903 C C . ASP A 1 118 ? -10.586 1.450 5.565 1.00 97.69 118 ASP A C 1
ATOM 905 O O . ASP A 1 118 ? -11.483 1.021 6.286 1.00 97.69 118 ASP A O 1
ATOM 909 N N . PHE A 1 119 ? -9.289 1.335 5.869 1.00 97.94 119 PHE A N 1
ATOM 910 C CA . PHE A 1 119 ? -8.784 0.490 6.956 1.00 97.94 119 PHE A CA 1
ATOM 911 C C . PHE A 1 119 ? -8.340 1.254 8.209 1.00 97.94 119 PHE A C 1
ATOM 913 O O . PHE A 1 119 ? -8.205 0.633 9.262 1.00 97.94 119 PHE A O 1
ATOM 920 N N . LEU A 1 120 ? -8.112 2.571 8.125 1.00 97.75 120 LEU A N 1
ATOM 921 C CA . LEU A 1 120 ? -7.617 3.361 9.263 1.00 97.75 120 LEU A CA 1
ATOM 922 C C . LEU A 1 120 ? -8.619 4.404 9.763 1.00 97.75 120 LEU A C 1
ATOM 924 O O . LEU A 1 120 ? -8.742 4.583 10.971 1.00 97.75 120 LEU A O 1
ATOM 928 N N . SER A 1 121 ? -9.325 5.106 8.872 1.00 96.81 121 SER A N 1
ATOM 929 C CA . SER A 1 121 ? -10.210 6.218 9.267 1.00 96.81 121 SER A CA 1
ATOM 930 C C . SER A 1 121 ? -11.702 5.970 9.045 1.00 96.81 121 SER A C 1
ATOM 932 O O . SER A 1 121 ? -12.520 6.763 9.508 1.00 96.81 121 SER A O 1
ATOM 934 N N . ASN A 1 122 ? -12.068 4.916 8.309 1.00 96.44 122 ASN A N 1
ATOM 935 C CA . ASN A 1 122 ? -13.429 4.668 7.822 1.00 96.44 122 ASN A CA 1
ATOM 936 C C . ASN A 1 122 ? -14.053 5.850 7.055 1.00 96.44 122 ASN A C 1
ATOM 938 O O . ASN A 1 122 ? -15.276 5.995 7.015 1.00 96.44 122 ASN A O 1
ATOM 942 N N . ALA A 1 123 ? -13.254 6.709 6.418 1.00 96.88 123 ALA A N 1
ATOM 943 C CA . ALA A 1 123 ? -13.763 7.872 5.689 1.00 96.88 123 ALA A CA 1
ATOM 944 C C . ALA A 1 123 ? -14.728 7.496 4.545 1.00 96.88 123 ALA A C 1
ATOM 946 O O . ALA A 1 123 ? -15.554 8.312 4.133 1.00 96.88 123 ALA A O 1
ATOM 947 N N . LYS A 1 124 ? -14.657 6.258 4.029 1.00 94.12 124 LYS A N 1
ATOM 948 C CA . LYS A 1 124 ? -15.620 5.725 3.049 1.00 94.12 124 LYS A CA 1
ATOM 949 C C . LYS A 1 124 ? -16.913 5.174 3.657 1.00 94.12 124 LYS A C 1
ATOM 951 O O . LYS A 1 124 ? -17.853 4.909 2.908 1.00 94.12 124 LYS A O 1
ATOM 956 N N . GLY A 1 125 ? -16.982 4.980 4.974 1.00 96.12 125 GLY A N 1
ATOM 957 C CA . GLY A 1 125 ? -18.140 4.384 5.649 1.00 96.12 125 GLY A CA 1
ATOM 958 C C . GLY A 1 125 ? -18.354 2.906 5.302 1.00 96.12 125 GLY A C 1
ATOM 959 O O . GLY A 1 125 ? -19.481 2.403 5.319 1.00 96.12 125 GLY A O 1
ATOM 960 N N . PHE A 1 126 ? -17.290 2.195 4.922 1.00 96.88 126 PHE A N 1
ATOM 961 C CA . PHE A 1 126 ? -17.376 0.778 4.566 1.00 96.88 126 PHE A CA 1
ATOM 962 C C . PHE A 1 126 ? -17.356 -0.140 5.790 1.00 96.88 126 PHE A C 1
ATOM 964 O O . P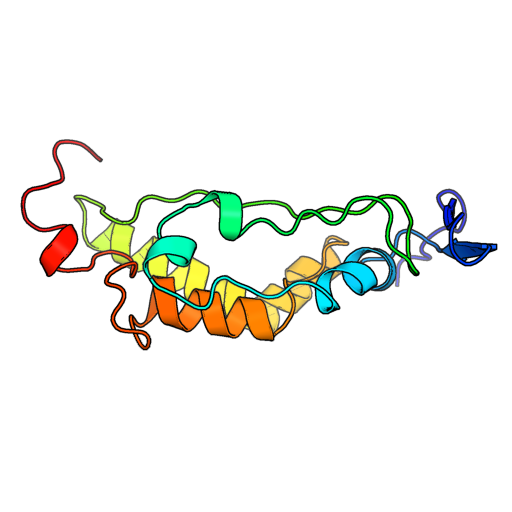HE A 1 126 ? -17.795 -1.286 5.660 1.00 96.88 126 PHE A O 1
ATOM 971 N N . ASN A 1 127 ? -16.970 0.379 6.960 1.00 96.94 127 ASN A N 1
ATOM 972 C CA . ASN A 1 127 ? -16.749 -0.367 8.200 1.00 96.94 127 ASN A CA 1
ATOM 973 C C . ASN A 1 127 ? -15.695 -1.466 8.018 1.00 96.94 127 ASN A C 1
ATOM 975 O O . ASN A 1 127 ? -15.889 -2.596 8.460 1.00 96.94 127 ASN A O 1
ATOM 979 N N . LEU A 1 128 ? -14.629 -1.154 7.278 1.00 96.94 128 LEU A N 1
ATOM 980 C CA . LEU A 1 128 ? -13.470 -2.033 7.079 1.00 96.94 128 LEU A CA 1
ATOM 981 C C . LEU A 1 128 ? -12.291 -1.627 7.968 1.00 96.94 128 LEU A C 1
ATOM 983 O O . LEU A 1 128 ? -11.284 -2.328 8.008 1.00 96.94 128 LEU A O 1
ATOM 987 N N . ASP A 1 129 ? -12.430 -0.519 8.688 1.00 97.69 129 ASP A N 1
ATOM 988 C CA . ASP A 1 129 ? -11.436 0.003 9.602 1.00 97.69 129 ASP A CA 1
ATOM 989 C C . ASP A 1 129 ? -11.144 -0.973 10.733 1.00 97.69 129 ASP A C 1
ATOM 991 O O . ASP A 1 129 ? -12.027 -1.700 11.207 1.00 97.69 129 ASP A O 1
ATOM 995 N N . ILE A 1 130 ? -9.870 -1.000 11.121 1.00 96.81 130 ILE A N 1
ATOM 996 C CA . ILE A 1 130 ? -9.392 -1.790 12.249 1.00 96.81 130 ILE A CA 1
ATOM 997 C C . ILE A 1 130 ? -10.146 -1.349 13.501 1.00 96.81 130 ILE A C 1
ATOM 999 O O . ILE A 1 130 ? -10.276 -0.159 13.771 1.00 96.81 130 ILE A O 1
ATOM 1003 N N . ASP A 1 131 ? -10.627 -2.337 14.249 1.00 94.75 131 ASP A N 1
ATOM 1004 C CA . ASP A 1 131 ? -11.398 -2.171 15.478 1.00 94.75 131 ASP A CA 1
ATOM 1005 C C . ASP A 1 131 ? -12.714 -1.391 15.306 1.00 94.75 131 ASP A C 1
ATOM 1007 O O . ASP A 1 131 ? -13.216 -0.746 16.228 1.00 94.75 131 ASP A O 1
ATOM 1011 N N . ASN A 1 132 ? -13.328 -1.472 14.118 1.00 95.50 132 ASN A N 1
ATOM 1012 C CA . ASN A 1 132 ? -14.650 -0.895 13.901 1.00 95.50 132 ASN A CA 1
ATOM 1013 C C . ASN A 1 132 ? -15.665 -1.459 14.912 1.00 95.50 132 ASN A C 1
ATOM 1015 O O . ASN A 1 132 ? -16.027 -2.637 14.855 1.00 95.50 132 ASN A O 1
ATOM 1019 N N . ALA A 1 133 ? -16.200 -0.609 15.790 1.00 91.75 133 ALA A N 1
ATOM 1020 C CA . ALA A 1 133 ? -17.060 -1.038 16.895 1.00 91.75 133 ALA A CA 1
ATOM 1021 C C . ALA A 1 133 ? -18.330 -1.794 16.455 1.00 91.75 133 ALA A C 1
ATOM 1023 O O . ALA A 1 133 ? -18.783 -2.697 17.156 1.00 91.75 133 ALA A O 1
ATOM 1024 N N . ALA A 1 134 ? -18.908 -1.456 15.296 1.00 91.81 134 ALA A N 1
ATOM 1025 C CA . ALA A 1 134 ? -20.113 -2.120 14.795 1.00 91.81 134 ALA A CA 1
ATOM 1026 C C . ALA A 1 134 ? -19.830 -3.519 14.225 1.00 91.81 134 ALA A C 1
ATOM 1028 O O . ALA A 1 134 ? -20.741 -4.343 14.151 1.00 91.81 134 ALA A O 1
ATOM 1029 N N . VAL A 1 135 ? -18.587 -3.781 13.810 1.00 93.75 135 VAL A N 1
ATOM 1030 C CA . VAL A 1 135 ? -18.161 -5.065 13.239 1.00 93.75 135 VAL A CA 1
ATOM 1031 C C . VAL A 1 135 ? -17.490 -5.939 14.295 1.00 93.75 135 VAL A C 1
ATOM 1033 O O . VAL A 1 135 ? -17.791 -7.124 14.379 1.00 93.75 135 VAL A O 1
ATOM 1036 N N . CYS A 1 136 ? -16.620 -5.368 15.124 1.00 92.69 136 CYS A N 1
ATOM 1037 C CA . CYS A 1 136 ? -15.771 -6.118 16.046 1.00 92.69 136 CYS A CA 1
ATOM 1038 C C . CYS A 1 136 ? -16.419 -6.420 17.407 1.00 92.69 136 CYS A C 1
ATOM 1040 O O . CYS A 1 136 ? -15.915 -7.264 18.152 1.00 92.69 136 CYS A O 1
ATOM 1042 N N . SER A 1 137 ? -17.562 -5.802 17.731 1.00 84.62 137 SER A N 1
ATOM 1043 C CA . SER A 1 137 ? -18.286 -6.096 18.973 1.00 84.62 137 SER A CA 1
ATOM 1044 C C . SER A 1 137 ? -18.750 -7.558 19.026 1.00 84.62 137 SER A C 1
ATOM 1046 O O . SER A 1 137 ? -19.443 -8.046 18.135 1.00 84.62 137 SER A O 1
ATOM 1048 N N . GLY A 1 138 ? -18.356 -8.272 20.085 1.00 68.81 138 GLY A N 1
ATOM 1049 C CA . GLY A 1 138 ? -18.775 -9.654 20.346 1.00 68.81 138 GLY A CA 1
ATOM 1050 C C . GLY A 1 138 ? -18.133 -10.725 19.454 1.00 68.81 138 GLY A C 1
ATOM 1051 O O . GLY A 1 138 ? -18.485 -11.895 19.593 1.00 68.81 138 GLY A O 1
ATOM 1052 N N . MET A 1 139 ? -17.200 -10.362 18.563 1.00 62.97 139 MET A N 1
ATOM 1053 C CA . MET A 1 139 ? -16.609 -11.302 17.597 1.00 62.97 139 MET A CA 1
ATOM 1054 C C . MET A 1 139 ? -15.305 -11.972 18.050 1.00 62.97 139 MET A C 1
ATOM 1056 O O . MET A 1 139 ? -14.889 -12.941 17.414 1.00 62.97 139 MET A O 1
ATOM 1060 N N . VAL A 1 140 ? -14.646 -11.508 19.118 1.00 56.69 140 VAL A N 1
ATOM 1061 C CA . VAL A 1 140 ? -13.288 -11.978 19.442 1.00 56.69 140 VAL A CA 1
ATOM 1062 C C . VAL A 1 140 ? -13.263 -12.893 20.669 1.00 56.69 140 VAL A C 1
ATOM 1064 O O . VAL A 1 140 ? -13.395 -12.443 21.803 1.00 56.69 140 VAL A O 1
ATOM 1067 N N . ILE A 1 141 ? -13.057 -14.193 20.432 1.00 52.50 141 ILE A N 1
ATOM 1068 C CA . ILE A 1 141 ? -12.591 -15.151 21.442 1.00 52.50 141 ILE A CA 1
ATOM 1069 C C . ILE A 1 141 ? -11.170 -15.568 21.040 1.00 52.50 141 ILE A C 1
ATOM 1071 O O . ILE A 1 141 ? -10.996 -16.314 20.077 1.00 52.50 141 ILE A O 1
ATOM 1075 N N . GLY A 1 142 ? -10.156 -15.105 21.774 1.00 49.09 142 GLY A N 1
ATOM 1076 C CA . GLY A 1 142 ? -8.800 -15.660 21.740 1.00 49.09 142 GLY A CA 1
ATOM 1077 C C . GLY A 1 142 ? -7.878 -15.192 20.609 1.00 49.09 142 GLY A C 1
ATOM 1078 O O . GLY A 1 142 ? -7.095 -16.011 20.125 1.00 49.09 142 GLY A O 1
ATOM 1079 N N . ARG A 1 143 ? -7.943 -13.926 20.176 1.00 49.88 143 ARG A N 1
ATOM 1080 C CA . ARG A 1 143 ? -6.940 -13.330 19.269 1.00 49.88 143 ARG A CA 1
ATOM 1081 C C . ARG A 1 143 ? -6.586 -11.910 19.655 1.00 49.88 143 ARG A C 1
ATOM 1083 O O . ARG A 1 143 ? -7.525 -11.093 19.706 1.00 49.88 143 ARG A O 1
#

Mean predicted aligned error: 5.44 Å

Foldseek 3Di:
DDPQDLPPWDQQPLVRDTARLAQVLQQVQLVPDAQDDDLVLNVDPCSLFDPRARRNGGGRDHGDDDDDDDLEDPDVVVLVVVLVVLCCCLPPPVNQVVCNVVRHGDRDNNSSVVCCCQARPVVVVSQNHRPSVVPHPPPDDPD

pLDDT: mean 90.02, std 12.55, range [38.88, 98.25]

Solvent-accessible surface area (backbone atoms only — not comparable to full-atom values): 8614 Å² total; per-residue (Å²): 133,82,84,82,68,72,90,65,46,39,67,14,84,71,65,73,43,78,24,49,81,42,29,69,30,36,46,57,46,54,74,80,58,74,58,58,88,45,60,83,50,52,74,37,73,70,56,73,56,76,86,57,76,75,32,71,51,42,22,51,82,46,80,82,88,86,87,89,79,74,49,56,50,58,48,65,68,57,43,48,53,53,49,53,50,51,51,40,61,65,69,33,69,70,45,45,49,52,39,47,74,71,55,38,63,76,74,53,70,68,42,37,52,47,48,44,27,37,40,69,66,30,74,74,70,65,70,54,16,57,57,33,65,91,68,40,62,95,66,63,85,91,82

Radius of gyration: 17.89 Å; Cα contacts (8 Å, |Δi|>4): 187; chains: 1; bounding box: 47×26×49 Å

Nearest PDB structures (foldseek):
  4m1v-assembly1_A  TM=8.617E-01  e=5.256E-06  unidentified prokaryotic organism
  2v3q-assembly1_A  TM=8.666E-01  e=5.256E-06  Homo sapiens
  3w9w-assembly1_A  TM=8.247E-01  e=3.803E-05  unidentified prokaryotic organism
  9ir4-assembly1_C  TM=3.235E-01  e=2.233E+00  Henipavirus nipahense